Protein AF-H8ZQD8-F1 (afdb_monomer_lite)

Structure (mmCIF, N/CA/C/O backbone):
data_AF-H8ZQD8-F1
#
_entry.id   AF-H8ZQD8-F1
#
loop_
_atom_site.group_PDB
_atom_site.id
_atom_site.type_symbol
_atom_site.label_atom_id
_atom_site.label_alt_id
_atom_site.label_comp_id
_atom_site.label_asym_id
_atom_site.label_entity_id
_atom_site.label_seq_id
_atom_site.pdbx_PDB_ins_code
_atom_site.Cartn_x
_atom_site.Cartn_y
_atom_site.Cartn_z
_atom_site.occupancy
_atom_site.B_iso_or_equiv
_atom_site.auth_seq_id
_atom_site.auth_comp_id
_atom_site.auth_asym_id
_atom_site.auth_atom_id
_atom_site.pdbx_PDB_model_num
ATOM 1 N N . ASN A 1 1 ? 12.715 -13.385 12.258 1.00 44.94 1 ASN A N 1
ATOM 2 C CA . ASN A 1 1 ? 11.921 -13.798 13.436 1.00 44.94 1 ASN A CA 1
ATOM 3 C C . ASN A 1 1 ? 10.518 -13.218 13.263 1.00 44.94 1 ASN A C 1
ATOM 5 O O . ASN A 1 1 ? 10.345 -12.033 13.503 1.00 44.94 1 ASN A O 1
ATOM 9 N N . ASN A 1 2 ? 9.561 -14.000 12.750 1.00 61.34 2 ASN A N 1
ATOM 10 C CA . ASN A 1 2 ? 8.196 -13.557 12.395 1.00 61.34 2 ASN A CA 1
ATOM 11 C C . ASN A 1 2 ? 7.246 -13.574 13.607 1.00 61.34 2 ASN A C 1
ATOM 13 O O . ASN A 1 2 ? 6.120 -14.049 13.523 1.00 61.34 2 ASN A O 1
ATOM 17 N N . THR A 1 3 ? 7.715 -13.113 14.766 1.00 78.25 3 THR A N 1
ATOM 18 C CA . THR A 1 3 ? 6.974 -13.186 16.037 1.00 78.25 3 THR A CA 1
ATOM 19 C C . THR A 1 3 ? 5.807 -12.210 16.127 1.00 78.25 3 THR A C 1
ATOM 21 O O . THR A 1 3 ? 4.914 -12.412 16.944 1.00 78.25 3 THR A O 1
ATOM 24 N N . LYS A 1 4 ? 5.797 -11.161 15.300 1.00 78.06 4 LYS A N 1
ATOM 25 C CA . LYS A 1 4 ? 4.664 -10.247 15.147 1.00 78.06 4 LYS A CA 1
ATOM 26 C C . LYS A 1 4 ? 4.068 -10.437 13.758 1.00 78.06 4 LYS A C 1
ATOM 28 O O . LYS A 1 4 ? 4.760 -10.228 12.767 1.00 78.06 4 LYS A O 1
ATOM 33 N N . GLN A 1 5 ? 2.797 -10.818 13.711 1.00 85.00 5 GLN A N 1
ATOM 34 C CA . GLN A 1 5 ? 2.020 -10.983 12.482 1.00 85.00 5 GLN A CA 1
ATOM 35 C C . GLN A 1 5 ? 0.763 -10.104 12.567 1.00 85.00 5 GLN A C 1
ATOM 37 O O . GLN A 1 5 ? -0.337 -10.626 12.743 1.00 85.00 5 GLN A O 1
ATOM 42 N N . PRO A 1 6 ? 0.917 -8.764 12.564 1.00 88.56 6 PRO A N 1
ATOM 43 C CA . PRO A 1 6 ? -0.230 -7.871 12.589 1.00 88.56 6 PRO A CA 1
ATOM 44 C C . PRO A 1 6 ? -1.030 -8.019 11.294 1.00 88.56 6 PRO A C 1
ATOM 46 O O . PRO A 1 6 ? -0.458 -8.111 10.208 1.00 88.56 6 PRO A O 1
ATOM 49 N N . VAL A 1 7 ? -2.352 -8.005 11.420 1.00 94.19 7 VAL A N 1
ATOM 50 C CA . VAL A 1 7 ? -3.268 -7.854 10.289 1.00 94.19 7 VAL A CA 1
ATOM 51 C C . VAL A 1 7 ? -3.748 -6.411 10.321 1.00 94.19 7 VAL A C 1
ATOM 53 O O . VAL A 1 7 ? -4.298 -5.981 11.334 1.00 94.19 7 VAL A O 1
ATOM 56 N N . PHE A 1 8 ? -3.478 -5.654 9.261 1.00 92.88 8 PHE A N 1
ATOM 57 C CA . PHE A 1 8 ? -3.881 -4.252 9.150 1.00 92.88 8 PHE A CA 1
ATOM 58 C C . PHE A 1 8 ? -5.268 -4.131 8.523 1.00 92.88 8 PHE A C 1
ATOM 60 O O . PHE A 1 8 ? -5.627 -4.960 7.692 1.00 92.88 8 PHE A O 1
ATOM 67 N N . SER A 1 9 ? -6.010 -3.093 8.912 1.00 95.12 9 SER A N 1
ATOM 68 C CA . SER A 1 9 ? -7.356 -2.824 8.408 1.00 95.12 9 SER A CA 1
ATOM 69 C C . SER A 1 9 ? -7.320 -2.113 7.051 1.00 95.12 9 SER A C 1
ATOM 71 O O . SER A 1 9 ? -6.915 -0.949 6.987 1.00 95.12 9 SER A O 1
ATOM 73 N N . PRO A 1 10 ? -7.797 -2.742 5.963 1.00 93.56 10 PRO A N 1
ATOM 74 C CA . PRO A 1 10 ? -8.089 -2.021 4.730 1.00 93.56 10 PRO A CA 1
ATOM 75 C C . PRO A 1 10 ? -9.349 -1.148 4.854 1.00 93.56 10 PRO A C 1
ATOM 77 O O . PRO A 1 10 ? -9.481 -0.173 4.121 1.00 93.56 10 PRO A O 1
ATOM 80 N N . GLN A 1 11 ? -10.271 -1.456 5.774 1.00 96.06 11 GLN A N 1
ATOM 81 C CA . GLN A 1 11 ? -11.511 -0.686 5.936 1.00 96.06 11 GLN A CA 1
ATOM 82 C C . GLN A 1 11 ? -11.269 0.709 6.508 1.00 96.06 11 GLN A C 1
ATOM 84 O O . GLN A 1 11 ? -11.963 1.642 6.118 1.00 96.06 11 GLN A O 1
ATOM 89 N N . ASP A 1 12 ? -10.270 0.871 7.383 1.00 94.56 12 ASP A N 1
ATOM 90 C CA . ASP A 1 12 ? -9.835 2.194 7.842 1.00 94.56 12 ASP A CA 1
ATOM 91 C C . ASP A 1 12 ? -9.471 3.083 6.654 1.00 94.56 12 ASP A C 1
ATOM 93 O O . ASP A 1 12 ? -9.908 4.225 6.570 1.00 94.56 12 ASP A O 1
ATOM 97 N N . ILE A 1 13 ? -8.747 2.529 5.682 1.00 92.25 13 ILE A N 1
ATOM 98 C CA . ILE A 1 13 ? -8.404 3.253 4.464 1.00 92.25 13 ILE A CA 1
ATOM 99 C C . ILE A 1 13 ? -9.666 3.593 3.660 1.00 92.25 13 ILE A C 1
ATOM 101 O O . ILE A 1 13 ? -9.843 4.751 3.291 1.00 92.25 13 ILE A O 1
ATOM 105 N N . VAL A 1 14 ? -10.546 2.614 3.424 1.00 93.81 14 VAL A N 1
ATOM 106 C CA . VAL A 1 14 ? -11.776 2.806 2.632 1.00 93.81 14 VAL A CA 1
ATOM 107 C C . VAL A 1 14 ? -12.677 3.896 3.223 1.00 93.81 14 VAL A C 1
ATOM 109 O O . VAL A 1 14 ? -13.227 4.696 2.476 1.00 93.81 14 VAL A O 1
ATOM 112 N N . GLU A 1 15 ? -12.830 3.948 4.547 1.00 94.81 15 GLU A N 1
ATOM 113 C CA . GLU A 1 15 ? -13.790 4.853 5.195 1.00 94.81 15 GLU A CA 1
ATOM 114 C C . GLU A 1 15 ? -13.192 6.179 5.681 1.00 94.81 15 GLU A C 1
ATOM 116 O O . GLU A 1 15 ? -13.931 7.152 5.840 1.00 94.81 15 GLU A O 1
ATOM 121 N N . CYS A 1 16 ? -11.894 6.214 5.999 1.00 93.12 16 CYS A N 1
ATOM 122 C CA . CYS A 1 16 ? -11.259 7.347 6.681 1.00 93.12 16 CYS A CA 1
ATOM 123 C C . CYS A 1 16 ? -10.203 8.066 5.836 1.00 93.12 16 CYS A C 1
ATOM 125 O O . CYS A 1 16 ? -9.831 9.192 6.172 1.00 93.12 16 CYS A O 1
ATOM 127 N N . SER A 1 17 ? -9.693 7.455 4.761 1.00 91.56 17 SER A N 1
ATOM 128 C CA . SER A 1 17 ? -8.630 8.065 3.965 1.00 91.56 17 SER A CA 1
ATOM 129 C C . SER A 1 17 ? -9.179 9.021 2.909 1.00 91.56 17 SER A C 1
ATOM 131 O O . SER A 1 17 ? -9.596 8.605 1.830 1.00 91.56 17 SER A O 1
ATOM 133 N N . GLU A 1 18 ? -9.048 10.326 3.160 1.00 88.75 18 GLU A N 1
ATOM 134 C CA . GLU A 1 18 ? -9.307 11.376 2.157 1.00 88.75 18 GLU A CA 1
ATOM 135 C C . GLU A 1 18 ? -8.321 11.338 0.970 1.00 88.75 18 GLU A C 1
ATOM 137 O O . GLU A 1 18 ? -8.491 12.040 -0.025 1.00 88.75 18 GLU A O 1
ATOM 142 N N . TYR A 1 19 ? -7.272 10.515 1.057 1.00 87.81 19 TYR A N 1
ATOM 143 C CA . TYR A 1 19 ? -6.271 10.328 0.007 1.00 87.81 19 TYR A CA 1
ATOM 144 C C . TYR A 1 19 ? -6.670 9.257 -1.023 1.00 87.81 19 TYR A C 1
ATOM 146 O O . TYR A 1 19 ? -5.921 9.001 -1.969 1.00 87.81 19 TYR A O 1
ATOM 154 N N . SER A 1 20 ? -7.848 8.647 -0.870 1.00 88.00 20 SER A N 1
ATOM 155 C CA . SER A 1 20 ? -8.429 7.685 -1.812 1.00 88.00 20 SER A CA 1
ATOM 156 C C . SER A 1 20 ? -9.912 7.915 -2.051 1.00 88.00 20 SER A C 1
ATOM 158 O O . SER A 1 20 ? -10.500 8.839 -1.500 1.00 88.00 20 SER A O 1
ATOM 160 N N . GLN A 1 21 ? -10.498 7.087 -2.914 1.00 91.25 21 GLN A N 1
ATOM 161 C CA . GLN A 1 21 ? -11.897 7.154 -3.314 1.00 91.25 21 GLN A CA 1
ATOM 162 C C . GLN A 1 21 ? -12.684 5.938 -2.791 1.00 91.25 21 GLN A C 1
ATOM 164 O O . GLN A 1 21 ? -13.643 5.503 -3.421 1.00 91.25 21 GLN A O 1
ATOM 169 N N . GLY A 1 22 ? -12.264 5.354 -1.662 1.00 91.62 22 GLY A N 1
ATOM 170 C CA . GLY A 1 22 ? -12.935 4.195 -1.073 1.00 91.62 22 GLY A CA 1
ATOM 171 C C . GLY A 1 22 ? -12.988 3.006 -2.037 1.00 91.62 22 GLY A C 1
ATOM 172 O O . GLY A 1 22 ? -11.961 2.566 -2.564 1.00 91.62 22 GLY A O 1
ATOM 173 N N . CYS A 1 23 ? -14.185 2.484 -2.292 1.00 94.00 23 CYS A N 1
ATOM 174 C CA . CYS A 1 23 ? -14.413 1.396 -3.242 1.00 94.00 23 CYS A CA 1
ATOM 175 C C . CYS A 1 23 ? -14.260 1.801 -4.720 1.00 94.00 23 CYS A C 1
ATOM 177 O O . CYS A 1 23 ? -14.149 0.918 -5.570 1.00 94.00 23 CYS A O 1
ATOM 179 N N . GLU A 1 24 ? -14.195 3.095 -5.045 1.00 93.31 24 GLU A N 1
ATOM 180 C CA . GLU A 1 24 ? -13.921 3.587 -6.407 1.00 93.31 24 GLU A CA 1
ATOM 181 C C . GLU A 1 24 ? -12.418 3.599 -6.741 1.00 93.31 24 GLU A C 1
ATOM 183 O O . GLU A 1 24 ? -12.007 3.991 -7.834 1.00 93.31 24 GLU A O 1
ATOM 188 N N . GLY A 1 25 ? -11.591 3.114 -5.811 1.00 86.81 25 GLY A N 1
ATOM 189 C CA . GLY A 1 25 ? -10.170 2.889 -6.000 1.00 86.81 25 GLY A CA 1
ATOM 190 C C . GLY A 1 25 ? -9.291 3.932 -5.320 1.00 86.81 25 GLY A C 1
ATOM 191 O O . GLY A 1 25 ? -9.692 4.702 -4.447 1.00 86.81 25 GLY A O 1
ATOM 192 N N . GLY A 1 26 ? -8.021 3.902 -5.697 1.00 82.88 26 GLY A N 1
ATOM 193 C CA . GLY A 1 26 ? -6.992 4.764 -5.145 1.00 82.88 26 GLY A CA 1
ATOM 194 C C . GLY A 1 26 ? -5.618 4.314 -5.608 1.00 82.88 26 GLY A C 1
ATOM 195 O O . GLY A 1 26 ? -5.449 3.241 -6.189 1.00 82.88 26 GLY A O 1
ATOM 196 N N . PHE A 1 27 ? -4.613 5.142 -5.345 1.00 72.19 27 PHE A N 1
ATOM 197 C CA . PHE A 1 27 ? -3.236 4.818 -5.690 1.00 72.19 27 PHE A CA 1
ATOM 198 C C . PHE A 1 27 ? -2.488 4.324 -4.446 1.00 72.19 27 PHE A C 1
ATOM 200 O O . PHE A 1 27 ? -2.598 4.952 -3.388 1.00 72.19 27 PHE A O 1
ATOM 207 N N . PRO A 1 28 ? -1.643 3.279 -4.564 1.00 67.31 28 PRO A N 1
ATOM 208 C CA . PRO A 1 28 ? -0.806 2.787 -3.464 1.00 67.31 28 PRO A CA 1
ATOM 209 C C . PRO A 1 28 ? 0.092 3.854 -2.825 1.00 67.31 28 PRO A C 1
ATOM 211 O O . PRO A 1 28 ? 0.625 3.647 -1.746 1.00 67.31 28 PRO A O 1
ATOM 214 N N . ILE A 1 29 ? 0.273 4.995 -3.485 1.00 65.12 29 ILE A N 1
ATOM 215 C CA . ILE A 1 29 ? 1.154 6.079 -3.065 1.00 65.12 29 ILE A CA 1
ATOM 216 C C . ILE A 1 29 ? 0.440 7.013 -2.077 1.00 65.12 29 ILE A C 1
ATOM 218 O O . ILE A 1 29 ? 0.839 7.039 -0.919 1.00 65.12 29 ILE A O 1
ATOM 222 N N . PRO A 1 30 ? -0.643 7.725 -2.440 1.00 59.53 30 PRO A N 1
ATOM 223 C CA . PRO A 1 30 ? -1.487 8.399 -1.460 1.00 59.53 30 PRO A CA 1
ATOM 224 C C . PRO A 1 30 ? -1.876 7.500 -0.277 1.00 59.53 30 PRO A C 1
ATOM 226 O O . PRO A 1 30 ? -1.864 7.961 0.859 1.00 59.53 30 PRO A O 1
ATOM 229 N N . LEU A 1 31 ? -2.147 6.213 -0.529 1.00 60.47 31 LEU A N 1
ATOM 230 C CA . LEU A 1 31 ? -2.636 5.270 0.480 1.00 60.47 31 LEU A CA 1
ATOM 231 C C . LEU A 1 31 ? -1.551 4.615 1.338 1.00 60.47 31 LEU A C 1
ATOM 233 O O . LEU A 1 31 ? -1.601 4.660 2.563 1.00 60.47 31 LEU A O 1
ATOM 237 N N . GLY A 1 32 ? -0.572 3.979 0.706 1.00 59.06 32 GLY A N 1
ATOM 238 C CA . GLY A 1 32 ? 0.494 3.256 1.394 1.00 59.06 32 GLY A CA 1
ATOM 239 C C . GLY A 1 32 ? 1.618 4.169 1.868 1.00 59.06 32 GLY A C 1
ATOM 240 O O . GLY A 1 32 ? 2.231 3.871 2.885 1.00 59.06 32 GLY A O 1
ATOM 241 N N . ALA A 1 33 ? 1.870 5.280 1.167 1.00 66.44 33 ALA A N 1
ATOM 242 C CA . ALA A 1 33 ? 2.874 6.265 1.557 1.00 66.44 33 ALA A CA 1
ATOM 243 C C . ALA A 1 33 ? 2.305 7.308 2.478 1.00 66.44 33 ALA A C 1
ATOM 245 O O . ALA A 1 33 ? 2.650 7.376 3.649 1.00 66.44 33 ALA A O 1
ATOM 246 N N . LYS A 1 34 ? 1.426 8.132 1.920 1.00 75.56 34 LYS A N 1
ATOM 247 C CA . LYS A 1 34 ? 1.144 9.423 2.512 1.00 75.56 34 LYS A CA 1
ATOM 248 C C . LYS A 1 34 ? 0.134 9.300 3.640 1.00 75.56 34 LYS A C 1
ATOM 250 O O . LYS A 1 34 ? 0.317 9.915 4.678 1.00 75.56 34 LYS A O 1
ATOM 255 N N . TYR A 1 35 ? -0.889 8.462 3.481 1.00 84.00 35 TYR A N 1
ATOM 256 C CA . TYR A 1 35 ? -1.848 8.203 4.551 1.00 84.00 35 TYR A CA 1
ATOM 257 C C . TYR A 1 35 ? -1.185 7.455 5.709 1.00 84.00 35 TYR A C 1
ATOM 259 O O . TYR A 1 35 ? -1.353 7.836 6.861 1.00 84.00 35 TYR A O 1
ATOM 267 N N . ALA A 1 36 ? -0.374 6.435 5.417 1.00 82.75 36 ALA A N 1
ATOM 268 C CA . ALA A 1 36 ? 0.379 5.750 6.457 1.00 82.75 36 ALA A CA 1
ATOM 269 C C . ALA A 1 36 ? 1.397 6.688 7.144 1.00 82.75 36 ALA A C 1
ATOM 271 O O . ALA A 1 36 ? 1.617 6.553 8.342 1.00 82.75 36 ALA A O 1
ATOM 272 N N . GLU A 1 37 ? 2.011 7.632 6.427 1.00 81.56 37 GLU A N 1
ATOM 273 C CA . GLU A 1 37 ? 2.950 8.609 7.002 1.00 81.56 37 GLU A CA 1
ATOM 274 C C . GLU A 1 37 ? 2.238 9.639 7.882 1.00 81.56 37 GLU A C 1
ATOM 276 O O . GLU A 1 37 ? 2.645 9.871 9.018 1.00 81.56 37 GLU A O 1
ATOM 281 N N . ASP A 1 38 ? 1.159 10.227 7.365 1.00 86.06 38 ASP A N 1
ATOM 282 C CA . ASP A 1 38 ? 0.440 11.323 8.014 1.00 86.06 38 ASP A CA 1
ATOM 283 C C . ASP A 1 38 ? -0.465 10.816 9.154 1.00 86.06 38 ASP A C 1
ATOM 285 O O . ASP A 1 38 ? -0.599 11.470 10.189 1.00 86.06 38 ASP A O 1
ATOM 289 N N . PHE A 1 39 ? -1.090 9.648 8.974 1.00 88.50 39 PHE A N 1
ATOM 290 C CA . PHE A 1 39 ? -2.109 9.102 9.875 1.00 88.50 39 PHE A CA 1
ATOM 291 C C . PHE A 1 39 ? -1.779 7.702 10.395 1.00 88.50 39 PHE A C 1
ATOM 293 O O . PHE A 1 39 ? -2.300 7.310 11.433 1.00 88.50 39 PHE A O 1
ATOM 300 N N . GLY A 1 40 ? -0.938 6.922 9.723 1.00 89.94 40 GLY A N 1
ATOM 301 C CA . GLY A 1 40 ? -0.648 5.539 10.103 1.00 89.94 40 GLY A CA 1
ATOM 302 C C . GLY A 1 40 ? -1.800 4.561 9.870 1.00 89.94 40 GLY A C 1
ATOM 303 O O . GLY A 1 40 ? -2.957 4.928 9.690 1.00 89.94 40 GLY A O 1
ATOM 304 N N . LEU A 1 41 ? -1.450 3.279 9.880 1.00 90.81 41 LEU A N 1
ATOM 305 C CA . LEU A 1 41 ? -2.336 2.144 9.651 1.00 90.81 41 LEU A CA 1
ATOM 306 C C . LEU A 1 41 ? -2.779 1.539 10.980 1.00 90.81 41 LEU A C 1
ATOM 308 O O . LEU A 1 41 ? -1.956 1.376 11.882 1.00 90.81 41 LEU A O 1
ATOM 312 N N . VAL A 1 42 ? -4.048 1.158 11.086 1.00 94.19 42 VAL A N 1
ATOM 313 C CA . VAL A 1 42 ? -4.600 0.472 12.265 1.00 94.19 42 VAL A CA 1
ATOM 314 C C . VAL A 1 42 ? -4.712 -1.033 12.035 1.00 94.19 42 VAL A C 1
ATOM 316 O O . VAL A 1 42 ? -4.648 -1.515 10.902 1.00 94.19 42 VAL A O 1
ATOM 319 N N . LEU A 1 43 ? -4.871 -1.794 13.116 1.00 95.38 43 LEU A N 1
ATOM 320 C CA . LEU A 1 43 ? -5.104 -3.235 13.037 1.00 95.38 43 LEU A CA 1
ATOM 321 C C . LEU A 1 43 ? -6.541 -3.544 12.601 1.00 95.38 43 LEU A C 1
ATOM 323 O O . LEU A 1 43 ? -7.465 -2.788 12.884 1.00 95.38 43 LEU A O 1
ATOM 327 N N . GLU A 1 44 ? -6.733 -4.702 11.978 1.00 96.00 44 GLU A N 1
ATOM 328 C CA . GLU A 1 44 ? -8.041 -5.219 11.554 1.00 96.00 44 GLU A CA 1
ATOM 329 C C . GLU A 1 44 ? -9.051 -5.296 12.709 1.00 96.00 44 GLU A C 1
ATOM 331 O O . GLU A 1 44 ? -10.243 -5.084 12.517 1.00 96.00 44 GLU A O 1
ATOM 336 N N . SER A 1 45 ? -8.580 -5.529 13.937 1.00 95.50 45 SER A N 1
ATOM 337 C CA . SER A 1 45 ? -9.430 -5.539 15.132 1.00 95.50 45 SER A CA 1
ATOM 338 C C . SER A 1 45 ? -10.065 -4.183 15.461 1.00 95.50 45 SER A C 1
ATOM 340 O O . SER A 1 45 ? -11.064 -4.157 16.172 1.00 95.50 45 SER A O 1
ATOM 342 N N . GLU A 1 46 ? -9.494 -3.074 14.979 1.00 96.25 46 GLU A N 1
ATOM 343 C CA . GLU A 1 46 ? -9.978 -1.711 15.242 1.00 96.25 46 GLU A CA 1
ATOM 344 C C . GLU A 1 46 ? -11.066 -1.279 14.249 1.00 96.25 46 GLU A C 1
ATOM 346 O O . GLU A 1 46 ? -11.976 -0.537 14.616 1.00 96.25 46 GLU A O 1
ATOM 351 N N . ASN A 1 47 ? -10.991 -1.746 12.998 1.00 96.19 47 ASN A N 1
ATOM 352 C CA . ASN A 1 47 ? -12.017 -1.519 11.977 1.00 96.19 47 ASN A CA 1
ATOM 353 C C . ASN A 1 47 ? -12.070 -2.716 11.006 1.00 96.19 47 ASN A C 1
ATOM 355 O O . ASN A 1 47 ? -11.310 -2.743 10.038 1.00 96.19 47 ASN A O 1
ATOM 359 N N . PRO A 1 48 ? -12.921 -3.725 11.260 1.00 96.88 48 PRO A N 1
ATOM 360 C CA . PRO A 1 48 ? -12.988 -4.917 10.419 1.00 96.88 48 PRO A CA 1
ATOM 361 C C . PRO A 1 48 ? -13.473 -4.636 8.994 1.00 96.88 48 PRO A C 1
ATOM 363 O O . PRO A 1 48 ? -14.312 -3.757 8.779 1.00 96.88 48 PRO A O 1
ATOM 366 N N . TYR A 1 49 ? -13.010 -5.427 8.025 1.00 97.12 49 TYR A N 1
ATOM 367 C CA . TYR A 1 49 ? -13.375 -5.270 6.618 1.00 97.12 49 TYR A CA 1
ATOM 368 C C . TYR A 1 49 ? -14.852 -5.542 6.320 1.00 97.12 49 TYR A C 1
ATOM 370 O O . TYR A 1 49 ? -15.409 -6.576 6.691 1.00 97.12 49 TYR A O 1
ATOM 378 N N . LYS A 1 50 ? -15.479 -4.604 5.600 1.00 97.12 50 LYS A N 1
ATOM 379 C CA . LYS A 1 50 ? -16.902 -4.633 5.217 1.00 97.12 50 LYS A CA 1
ATOM 380 C C . LYS A 1 50 ? -17.092 -4.705 3.702 1.00 97.12 50 LYS A C 1
ATOM 382 O O . LYS A 1 50 ? -18.146 -5.144 3.248 1.00 97.12 50 LYS A O 1
ATOM 387 N N . GLY A 1 51 ? -16.097 -4.264 2.928 1.00 95.50 51 GLY A N 1
ATOM 388 C CA . GLY A 1 51 ? -16.146 -4.286 1.464 1.00 95.50 51 GLY A CA 1
ATOM 389 C C . GLY A 1 51 ? -17.190 -3.344 0.862 1.00 95.50 51 GLY A C 1
ATOM 390 O O . GLY A 1 51 ? -17.773 -3.653 -0.171 1.00 95.50 51 GLY A O 1
ATOM 391 N N . ASN A 1 52 ? -17.466 -2.228 1.532 1.00 96.50 52 ASN A N 1
ATOM 392 C CA . ASN A 1 52 ? -18.325 -1.157 1.038 1.00 96.50 52 ASN A CA 1
ATOM 393 C C . ASN A 1 52 ? -17.869 0.191 1.601 1.00 96.50 52 ASN A C 1
ATOM 395 O O . ASN A 1 52 ? -17.174 0.237 2.623 1.00 96.50 52 ASN A O 1
ATOM 399 N N . ASP A 1 53 ? -18.292 1.264 0.936 1.00 95.56 53 ASP A N 1
ATOM 400 C CA . ASP A 1 53 ? -18.114 2.622 1.430 1.00 95.56 53 ASP A CA 1
ATOM 401 C C . ASP A 1 53 ? -19.006 2.877 2.644 1.00 95.56 53 ASP A C 1
ATOM 403 O O . ASP A 1 53 ? -20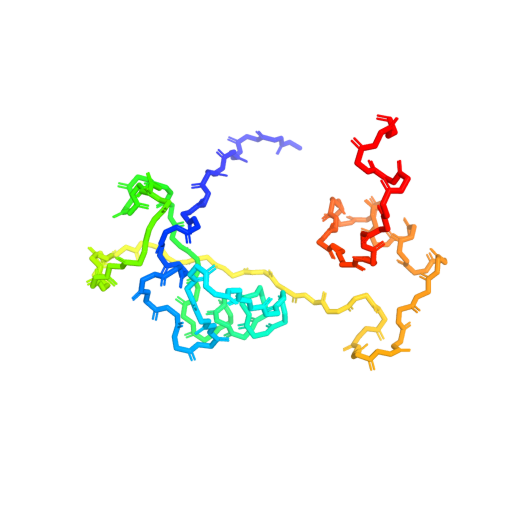.195 2.544 2.676 1.00 95.56 53 ASP A O 1
ATOM 407 N N . GLY A 1 54 ? -18.425 3.521 3.647 1.00 92.94 54 GLY A N 1
ATOM 408 C CA . GLY A 1 54 ? -19.075 3.814 4.911 1.00 92.94 54 GLY A CA 1
ATOM 409 C C . GLY A 1 54 ? -18.541 5.097 5.526 1.00 92.94 54 GLY A C 1
ATOM 410 O O . GLY A 1 54 ? -17.620 5.732 5.017 1.00 92.94 54 GLY A O 1
ATOM 411 N N . LYS A 1 55 ? -19.130 5.497 6.653 1.00 94.50 55 LYS A N 1
ATOM 412 C CA . LYS A 1 55 ? -18.568 6.584 7.460 1.00 94.50 55 LYS A CA 1
ATOM 413 C C . LYS A 1 55 ? -17.356 6.064 8.225 1.00 94.50 55 LYS A C 1
ATOM 415 O O . LYS A 1 55 ? -17.444 4.972 8.783 1.00 94.50 55 LYS A O 1
ATOM 420 N N . CYS A 1 56 ? -16.305 6.879 8.328 1.00 94.56 56 CYS A N 1
ATOM 421 C CA . CYS A 1 56 ? -15.138 6.573 9.152 1.00 94.56 56 CYS A CA 1
ATOM 422 C C . CYS A 1 56 ? -15.557 6.151 10.566 1.00 94.56 56 CYS A C 1
ATOM 424 O O . CYS A 1 56 ? -16.146 6.936 11.315 1.00 94.56 56 CYS A O 1
ATOM 426 N N . SER A 1 57 ? -15.282 4.888 10.894 1.00 93.62 57 SER A N 1
ATOM 427 C CA . SER A 1 57 ? -15.685 4.253 12.152 1.00 93.62 57 SER A CA 1
ATOM 428 C C . SER A 1 57 ? -14.507 3.841 13.039 1.00 93.62 57 SER A C 1
ATOM 430 O O . SER A 1 57 ? -14.719 3.360 14.152 1.00 93.62 57 SER A O 1
ATOM 432 N N . THR A 1 58 ? -13.272 4.079 12.588 1.00 94.25 58 THR A N 1
ATOM 433 C CA . THR A 1 58 ? -12.057 3.749 13.335 1.00 94.25 58 THR A CA 1
ATOM 434 C C . THR A 1 58 ? -11.932 4.593 14.614 1.00 94.25 58 THR A C 1
ATOM 436 O O . THR A 1 58 ? -12.016 5.824 14.548 1.00 94.25 58 THR A O 1
ATOM 439 N N . PRO A 1 59 ? -11.672 3.980 15.785 1.00 93.69 59 PRO A N 1
ATOM 440 C CA . PRO A 1 59 ? -11.438 4.712 17.026 1.00 93.69 59 PRO A CA 1
ATOM 441 C C . PRO A 1 59 ? -10.228 5.650 16.940 1.00 93.69 59 PRO A C 1
ATOM 443 O O . PRO A 1 59 ? -9.149 5.268 16.489 1.00 93.69 59 PRO A O 1
ATOM 446 N N . THR A 1 60 ? -10.353 6.866 17.476 1.00 89.69 60 THR A N 1
ATOM 447 C CA . THR A 1 60 ? -9.227 7.818 17.551 1.00 89.69 60 THR A CA 1
ATOM 448 C C . THR A 1 60 ? -8.102 7.355 18.481 1.00 89.69 60 THR A C 1
ATOM 450 O O . THR A 1 60 ? -6.975 7.822 18.353 1.00 89.69 60 THR A O 1
ATOM 453 N N . SER A 1 61 ? -8.384 6.423 19.396 1.00 92.12 61 SER A N 1
ATOM 454 C CA . SER A 1 61 ? -7.408 5.811 20.305 1.00 92.12 61 SER A CA 1
ATOM 455 C C . SER A 1 61 ? -6.640 4.627 19.705 1.00 92.12 61 SER A C 1
ATOM 457 O O . SER A 1 61 ? -5.782 4.071 20.390 1.00 92.12 61 SER A O 1
ATOM 459 N N . ALA A 1 62 ? -6.961 4.203 18.478 1.00 92.88 62 ALA A N 1
ATOM 460 C CA . ALA A 1 62 ? -6.326 3.055 17.841 1.00 92.88 62 ALA A CA 1
ATOM 461 C C . ALA A 1 62 ? -4.818 3.288 17.644 1.00 92.88 62 ALA A C 1
ATOM 463 O O . ALA A 1 62 ? -4.385 4.356 17.200 1.00 92.88 62 ALA A O 1
ATOM 464 N N . ALA A 1 63 ? -4.011 2.270 17.950 1.00 92.25 63 ALA A N 1
ATOM 465 C CA . ALA A 1 63 ? -2.581 2.305 17.668 1.00 92.25 63 ALA A CA 1
ATOM 466 C C . ALA A 1 63 ? -2.342 2.356 16.151 1.00 92.25 63 ALA A C 1
ATOM 468 O O . ALA A 1 63 ? -2.946 1.595 15.394 1.00 92.25 63 ALA A O 1
ATOM 469 N N . ARG A 1 64 ? -1.441 3.245 15.726 1.00 91.19 64 ARG A N 1
ATOM 470 C CA . ARG A 1 64 ? -1.156 3.539 14.319 1.00 91.19 64 ARG A CA 1
ATOM 471 C C . ARG A 1 64 ? 0.292 3.186 13.976 1.00 91.19 64 ARG A C 1
ATOM 473 O O . ARG A 1 64 ? 1.207 3.468 14.749 1.00 91.19 64 ARG A O 1
ATOM 480 N N . TYR A 1 65 ? 0.485 2.542 12.829 1.00 87.81 65 TYR A N 1
ATOM 481 C CA . TYR A 1 65 ? 1.771 2.025 12.352 1.00 87.81 65 TYR A CA 1
ATOM 482 C C . TYR A 1 65 ? 2.141 2.639 11.004 1.00 87.81 65 TYR A C 1
ATOM 484 O O . TYR A 1 65 ? 1.273 2.867 10.170 1.00 87.81 65 TYR A O 1
ATOM 492 N N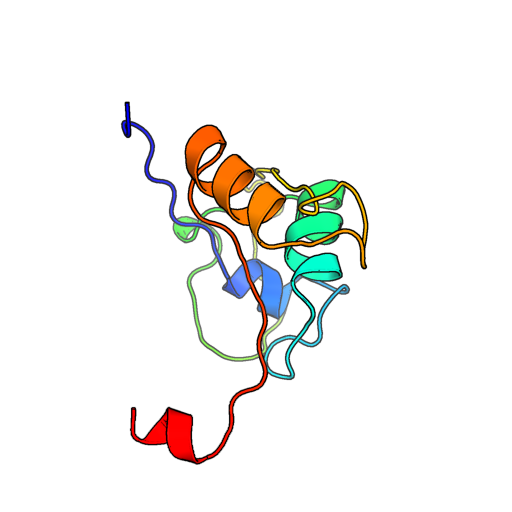 . TYR A 1 66 ? 3.431 2.853 10.759 1.00 83.44 66 TYR A N 1
ATOM 493 C CA . TYR A 1 66 ? 3.913 3.437 9.511 1.00 83.44 66 TYR A CA 1
ATOM 494 C C . TYR A 1 66 ? 5.120 2.678 8.962 1.00 83.44 66 TYR A C 1
ATOM 496 O O . TYR A 1 66 ? 6.039 2.339 9.710 1.00 83.44 66 TYR A O 1
ATOM 504 N N . SER A 1 67 ? 5.126 2.434 7.651 1.00 72.62 67 SER A N 1
ATOM 505 C CA . SER A 1 67 ? 6.314 2.046 6.894 1.00 72.62 67 SER A CA 1
ATOM 506 C C . SER A 1 67 ? 6.064 2.248 5.402 1.00 72.62 67 SER A C 1
ATOM 508 O O . SER A 1 67 ? 5.160 1.625 4.847 1.00 72.62 67 SER A O 1
ATOM 510 N N . TYR A 1 68 ? 6.860 3.099 4.751 1.00 77.75 68 TYR A N 1
ATOM 511 C CA . TYR A 1 68 ? 6.764 3.302 3.311 1.00 77.75 68 TYR A CA 1
ATOM 512 C C . TYR A 1 68 ? 8.070 3.792 2.677 1.00 77.75 68 TYR A C 1
ATOM 514 O O . TYR A 1 68 ? 8.788 4.605 3.256 1.00 77.75 68 TYR A O 1
ATOM 522 N N . GLN A 1 69 ? 8.329 3.343 1.444 1.00 80.38 69 GLN A N 1
ATOM 523 C CA . GLN A 1 69 ? 9.292 3.949 0.522 1.00 80.38 69 GLN A CA 1
ATOM 524 C C . GLN A 1 69 ? 9.016 3.524 -0.930 1.00 80.38 69 GLN A C 1
ATOM 526 O O . GLN A 1 69 ? 8.633 2.383 -1.191 1.00 80.38 69 GLN A O 1
ATOM 531 N N . TYR A 1 70 ? 9.278 4.416 -1.890 1.00 84.19 70 TYR A N 1
ATOM 532 C CA . TYR A 1 70 ? 9.365 4.031 -3.301 1.00 84.19 70 TYR A CA 1
ATOM 533 C C . TYR A 1 70 ? 10.627 3.208 -3.550 1.00 84.19 70 TYR A C 1
ATOM 535 O O . TYR A 1 70 ? 11.724 3.612 -3.159 1.00 84.19 70 TYR A O 1
ATOM 543 N N . VAL A 1 71 ? 10.510 2.119 -4.309 1.00 90.12 71 VAL A N 1
ATOM 544 C CA . VAL A 1 71 ? 11.688 1.447 -4.872 1.00 90.12 71 VAL A CA 1
ATOM 545 C C . VAL A 1 71 ? 12.399 2.418 -5.821 1.00 90.12 71 VAL A C 1
ATOM 547 O O . VAL A 1 71 ? 11.806 2.902 -6.784 1.00 90.12 71 VAL A O 1
ATOM 550 N N . GLY A 1 72 ? 13.665 2.728 -5.531 1.00 90.12 72 GLY A N 1
ATOM 551 C CA . GLY A 1 72 ? 14.435 3.759 -6.242 1.00 90.12 72 GLY A CA 1
ATOM 552 C C . GLY A 1 72 ? 14.241 5.190 -5.721 1.00 90.12 72 GLY A C 1
ATOM 553 O O . GLY A 1 72 ? 14.832 6.117 -6.265 1.00 90.12 72 GLY A O 1
ATOM 554 N N . GLY A 1 73 ? 13.463 5.380 -4.652 1.00 87.88 73 GLY A N 1
ATOM 555 C CA . GLY A 1 73 ? 13.356 6.635 -3.901 1.00 87.88 73 GLY A CA 1
ATOM 556 C C . GLY A 1 73 ? 12.251 7.592 -4.357 1.00 87.88 73 GLY A C 1
ATOM 557 O O . GLY A 1 73 ? 11.781 8.386 -3.548 1.00 87.88 73 GLY A O 1
ATOM 558 N N . TYR A 1 74 ? 11.786 7.510 -5.606 1.00 85.81 74 TYR A N 1
ATOM 559 C CA . TYR A 1 74 ? 10.711 8.363 -6.128 1.00 85.81 74 TYR A CA 1
ATOM 560 C C . TYR A 1 74 ? 9.951 7.704 -7.290 1.00 85.81 74 TYR A C 1
ATOM 562 O O . TYR A 1 74 ? 10.380 6.698 -7.860 1.00 85.81 74 TYR A O 1
ATOM 570 N N . TYR A 1 75 ? 8.808 8.288 -7.658 1.00 83.94 75 TYR A N 1
ATOM 571 C CA . TYR A 1 75 ? 7.999 7.823 -8.785 1.00 83.94 75 TYR A CA 1
ATOM 572 C C . TYR A 1 75 ? 8.762 7.919 -10.116 1.00 83.94 75 TYR A C 1
ATOM 574 O O . TYR A 1 75 ? 9.225 8.990 -10.495 1.00 83.94 75 TYR A O 1
ATOM 582 N N . GLY A 1 76 ? 8.866 6.802 -10.839 1.00 87.81 76 GLY A N 1
ATOM 583 C CA . GLY A 1 76 ? 9.612 6.705 -12.101 1.00 87.81 76 GLY A CA 1
ATOM 584 C C . GLY A 1 76 ? 11.044 6.173 -11.964 1.00 87.81 76 GLY A C 1
ATOM 585 O O . GLY A 1 76 ? 11.662 5.857 -12.973 1.00 87.81 76 GLY A O 1
ATOM 586 N N . ALA A 1 77 ? 11.557 6.004 -10.739 1.00 93.38 77 ALA A N 1
ATOM 587 C CA . ALA A 1 77 ? 12.885 5.429 -10.490 1.00 93.38 77 ALA A CA 1
ATOM 588 C C . ALA A 1 77 ? 12.903 3.888 -10.415 1.00 93.38 77 ALA A C 1
ATOM 590 O O . ALA A 1 77 ? 13.972 3.276 -10.328 1.00 93.38 77 ALA A O 1
ATOM 591 N N . CYS A 1 78 ? 11.727 3.255 -10.407 1.00 93.44 78 CYS A N 1
ATOM 592 C CA . CYS A 1 78 ? 11.584 1.815 -10.222 1.00 93.44 78 CYS A CA 1
ATOM 593 C C . CYS A 1 78 ? 12.193 1.032 -11.397 1.00 93.44 78 CYS A C 1
ATOM 595 O O . CYS A 1 78 ? 11.967 1.362 -12.560 1.00 93.44 78 CYS A O 1
ATOM 597 N N . ASN A 1 79 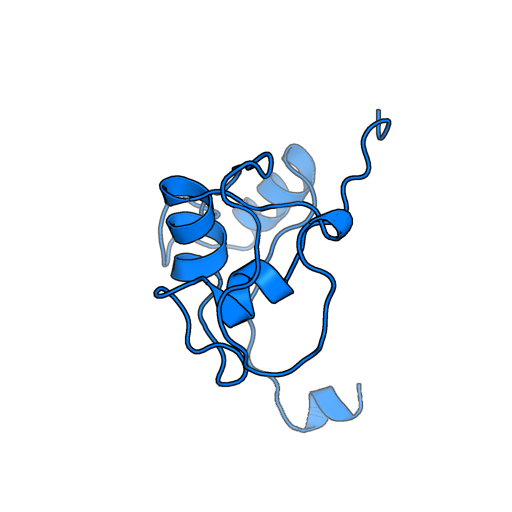? 12.943 -0.030 -11.096 1.00 96.62 79 ASN A N 1
ATOM 598 C CA . ASN A 1 79 ? 13.508 -0.949 -12.085 1.00 96.62 79 ASN A CA 1
ATOM 599 C C . ASN A 1 79 ? 13.708 -2.352 -11.487 1.00 96.62 79 ASN A C 1
ATOM 601 O O . ASN A 1 79 ? 13.751 -2.511 -10.267 1.00 96.62 79 ASN A O 1
ATOM 605 N N . GLU A 1 80 ? 13.849 -3.365 -12.349 1.00 97.94 80 GLU A N 1
ATOM 606 C CA . GLU A 1 80 ? 13.959 -4.774 -11.939 1.00 97.94 80 GLU A CA 1
ATOM 607 C C . GLU A 1 80 ? 15.121 -5.035 -10.951 1.00 97.94 80 GLU A C 1
ATOM 609 O O . GLU A 1 80 ? 14.864 -5.652 -9.912 1.00 97.94 80 GLU A O 1
ATOM 614 N N . PRO A 1 81 ? 16.365 -4.549 -11.171 1.00 97.94 81 PRO A N 1
ATOM 615 C CA . PRO A 1 81 ? 17.444 -4.724 -10.195 1.00 97.94 81 PRO A CA 1
ATOM 616 C C . PRO A 1 81 ? 17.107 -4.193 -8.798 1.00 97.94 81 PRO A C 1
ATOM 618 O O . PRO A 1 81 ? 17.328 -4.891 -7.807 1.00 97.94 81 PRO A O 1
ATOM 621 N N . LEU A 1 82 ? 16.541 -2.985 -8.710 1.00 97.25 82 LEU A N 1
ATOM 622 C CA . LEU A 1 82 ? 16.170 -2.382 -7.430 1.00 97.25 82 LEU A CA 1
ATOM 623 C C . LEU A 1 82 ? 14.983 -3.091 -6.777 1.00 97.25 82 LEU A C 1
ATOM 625 O O . LEU A 1 82 ? 14.964 -3.223 -5.558 1.00 97.25 82 LEU A O 1
ATOM 629 N N . MET A 1 83 ? 14.021 -3.592 -7.557 1.00 96.75 83 MET A N 1
ATOM 630 C CA . MET A 1 83 ? 12.919 -4.401 -7.025 1.00 96.75 83 MET A CA 1
ATOM 631 C C . MET A 1 83 ? 13.432 -5.708 -6.420 1.00 96.75 83 MET A C 1
ATOM 633 O O . MET A 1 83 ? 13.015 -6.078 -5.328 1.00 96.75 83 MET A O 1
ATOM 637 N N . LYS A 1 84 ? 14.368 -6.392 -7.091 1.00 97.75 84 LYS A N 1
ATOM 638 C CA . LYS A 1 84 ? 14.976 -7.631 -6.578 1.00 97.75 84 LYS A CA 1
ATOM 639 C C . LYS A 1 84 ? 15.754 -7.387 -5.292 1.00 97.75 84 LYS A C 1
ATOM 641 O O . LYS A 1 84 ? 15.629 -8.172 -4.356 1.00 97.75 84 LYS A O 1
ATOM 646 N N . LEU A 1 85 ? 16.518 -6.295 -5.241 1.00 96.75 85 LEU A N 1
ATOM 647 C CA . LEU A 1 85 ? 17.239 -5.895 -4.038 1.00 96.75 85 LEU A CA 1
ATOM 648 C C . LEU A 1 85 ? 16.270 -5.574 -2.893 1.00 96.75 85 LEU A C 1
ATOM 650 O O . LEU A 1 85 ? 16.391 -6.151 -1.818 1.00 96.75 85 LEU A O 1
ATOM 654 N N . ALA A 1 86 ? 15.261 -4.737 -3.143 1.00 94.19 86 ALA A N 1
ATOM 655 C CA . ALA A 1 86 ? 14.269 -4.362 -2.140 1.00 94.19 86 ALA A CA 1
ATOM 656 C C . ALA A 1 86 ? 13.477 -5.572 -1.624 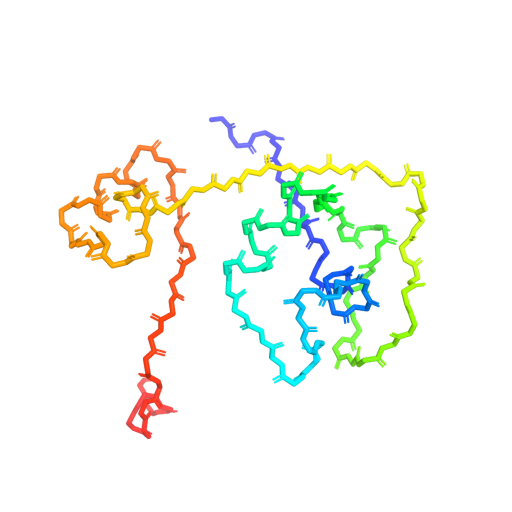1.00 94.19 86 ALA A C 1
ATOM 658 O O . ALA A 1 86 ? 13.235 -5.667 -0.425 1.00 94.19 86 ALA A O 1
ATOM 659 N N . LEU A 1 87 ? 13.127 -6.517 -2.501 1.00 94.94 87 LEU A N 1
ATOM 660 C CA . LEU A 1 87 ? 12.451 -7.755 -2.118 1.00 94.94 87 LEU A CA 1
ATOM 661 C C . LEU A 1 87 ? 13.318 -8.628 -1.205 1.00 94.94 87 LEU A C 1
ATOM 663 O O . LEU A 1 87 ? 12.821 -9.195 -0.234 1.00 94.94 87 LEU A O 1
ATOM 667 N N . TYR A 1 88 ? 14.609 -8.739 -1.520 1.00 95.00 88 TYR A N 1
ATOM 668 C CA . TYR A 1 88 ? 15.557 -9.522 -0.735 1.00 95.00 88 TYR A CA 1
ATOM 669 C C . TYR A 1 88 ? 15.840 -8.888 0.633 1.00 95.00 88 TYR A C 1
ATOM 671 O O . TYR A 1 88 ? 15.861 -9.591 1.641 1.00 95.00 88 TYR A O 1
ATOM 679 N N . GLU A 1 89 ? 16.045 -7.571 0.675 1.00 94.19 89 GLU A N 1
ATOM 680 C CA . GLU A 1 89 ? 16.437 -6.856 1.894 1.00 94.19 89 GLU A CA 1
ATOM 681 C C . GLU A 1 89 ? 15.250 -6.530 2.808 1.00 94.19 89 GLU A C 1
ATOM 683 O O . GLU A 1 89 ? 15.363 -6.657 4.027 1.00 94.19 89 GLU A O 1
ATOM 688 N N . ASN A 1 90 ? 14.111 -6.127 2.232 1.00 90.06 90 ASN A N 1
ATOM 689 C CA . ASN A 1 90 ? 12.977 -5.563 2.973 1.00 90.06 90 ASN A CA 1
ATOM 690 C C . ASN A 1 90 ? 11.718 -6.444 2.941 1.00 90.06 90 ASN A C 1
ATOM 692 O O . ASN A 1 90 ? 10.800 -6.221 3.730 1.00 90.06 90 ASN A O 1
ATOM 696 N N . GLY A 1 91 ? 11.670 -7.455 2.070 1.00 89.88 91 GLY A N 1
ATOM 697 C CA . GLY A 1 91 ? 10.525 -8.351 1.928 1.00 89.88 91 GLY A CA 1
ATOM 698 C C . GLY A 1 91 ? 9.510 -7.901 0.866 1.00 89.88 91 GLY A C 1
ATOM 699 O O . GLY A 1 91 ? 9.852 -7.138 -0.036 1.00 89.88 91 GLY A O 1
ATOM 700 N N . PRO A 1 92 ? 8.269 -8.426 0.910 1.00 90.69 92 PRO A N 1
ATOM 701 C CA . PRO A 1 92 ? 7.265 -8.222 -0.135 1.00 90.69 92 PRO A CA 1
ATOM 702 C C . PRO A 1 92 ? 6.994 -6.751 -0.473 1.00 90.69 92 PRO A C 1
ATOM 704 O O . PRO A 1 92 ? 6.983 -5.888 0.402 1.00 90.69 92 PRO A O 1
ATOM 707 N N . LEU A 1 93 ? 6.717 -6.488 -1.752 1.00 88.88 93 LEU A N 1
ATOM 708 C CA . LEU A 1 93 ? 6.492 -5.150 -2.297 1.00 88.88 93 LEU A CA 1
ATOM 709 C C . LEU A 1 93 ? 5.048 -5.014 -2.792 1.00 88.88 93 LEU A C 1
ATOM 711 O O . LEU A 1 93 ? 4.526 -5.925 -3.433 1.00 88.88 93 LEU A O 1
ATOM 715 N N . ALA A 1 94 ? 4.430 -3.856 -2.562 1.00 87.25 94 ALA A N 1
ATOM 716 C CA . ALA A 1 94 ? 3.203 -3.484 -3.259 1.00 87.25 94 ALA A CA 1
ATOM 717 C C . ALA A 1 94 ? 3.543 -3.032 -4.690 1.00 87.25 94 ALA A C 1
ATOM 719 O O . ALA A 1 94 ? 4.399 -2.167 -4.881 1.00 87.25 94 ALA A O 1
AT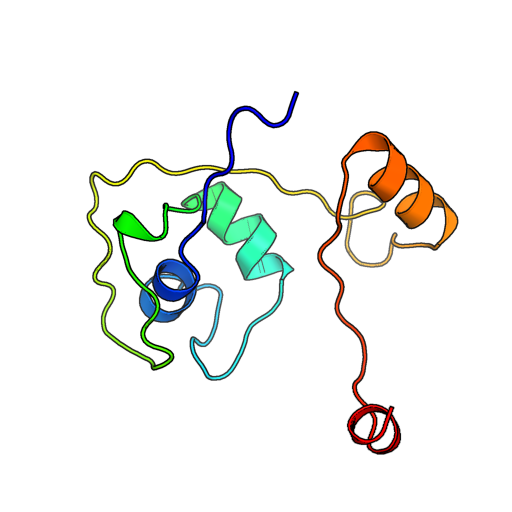OM 720 N N . VAL A 1 95 ? 2.871 -3.605 -5.691 1.00 90.06 95 VAL A N 1
ATOM 721 C CA . VAL A 1 95 ? 3.049 -3.274 -7.114 1.00 90.06 95 VAL A CA 1
ATOM 722 C C . VAL A 1 95 ? 1.693 -3.067 -7.784 1.00 90.06 95 VAL A C 1
ATOM 724 O O . VAL A 1 95 ? 0.702 -3.674 -7.385 1.00 90.06 95 VAL A O 1
ATOM 727 N N . GLY A 1 96 ? 1.652 -2.212 -8.804 1.00 88.12 96 GLY A N 1
ATOM 728 C CA . GLY A 1 96 ? 0.508 -2.063 -9.702 1.00 88.12 96 GLY A CA 1
ATOM 729 C C . GLY A 1 96 ? 0.920 -2.439 -11.121 1.00 88.12 96 GLY A C 1
ATOM 730 O O . GLY A 1 96 ? 2.033 -2.120 -11.539 1.00 88.12 96 GLY A O 1
ATOM 731 N N . PHE A 1 97 ? 0.043 -3.123 -11.847 1.00 92.81 97 PHE A N 1
ATOM 732 C CA . PHE A 1 97 ? 0.241 -3.494 -13.246 1.00 92.81 97 PHE A CA 1
ATOM 733 C C . PHE A 1 97 ? -1.097 -3.440 -13.991 1.00 92.81 97 PHE A C 1
ATOM 735 O O . PHE A 1 97 ? -2.160 -3.394 -13.371 1.00 92.81 97 PHE A O 1
ATOM 742 N N . GLU A 1 98 ? -1.040 -3.412 -15.317 1.00 94.81 98 GLU A N 1
ATOM 743 C CA . GLU A 1 98 ? -2.230 -3.382 -16.164 1.00 94.81 98 GLU A CA 1
ATOM 744 C C . GLU A 1 98 ? -2.820 -4.789 -16.311 1.00 94.81 98 GLU A C 1
ATOM 746 O O . GLU A 1 98 ? -2.142 -5.717 -16.752 1.00 94.81 98 GLU A O 1
ATOM 751 N N . VAL A 1 99 ? -4.090 -4.944 -15.932 1.00 95.12 99 VAL A N 1
ATOM 752 C CA . VAL A 1 99 ? -4.824 -6.204 -16.080 1.00 95.12 99 VAL A CA 1
ATOM 753 C C . VAL A 1 99 ? -5.481 -6.234 -17.456 1.00 95.12 99 VAL A C 1
ATOM 755 O O . VAL A 1 99 ? -6.411 -5.475 -17.727 1.00 95.12 99 VAL A O 1
ATOM 758 N N . LEU A 1 100 ? -4.998 -7.127 -18.316 1.00 96.56 100 LEU A N 1
ATOM 759 C CA . LEU A 1 100 ? -5.561 -7.390 -19.638 1.00 96.56 100 LEU A CA 1
ATOM 760 C C . LEU A 1 100 ? -6.554 -8.568 -19.588 1.00 96.56 100 LEU A C 1
ATOM 762 O O . LEU A 1 100 ? -6.598 -9.334 -18.627 1.00 96.56 100 LEU A O 1
ATOM 766 N N . ASN A 1 101 ? -7.381 -8.719 -20.626 1.00 96.56 101 ASN A N 1
ATOM 767 C CA . ASN A 1 101 ? -8.449 -9.733 -20.653 1.00 96.56 101 ASN A CA 1
ATOM 768 C C . ASN A 1 101 ? -7.941 -11.182 -20.559 1.00 96.56 101 ASN A C 1
ATOM 770 O O . ASN A 1 101 ? -8.639 -12.056 -20.046 1.00 96.56 101 ASN A O 1
ATOM 774 N N . ASP A 1 102 ? -6.751 -11.458 -21.081 1.00 96.81 102 ASP A N 1
ATOM 775 C CA . ASP A 1 102 ? -6.100 -12.765 -20.987 1.00 96.81 102 ASP A CA 1
ATOM 776 C C . ASP A 1 102 ? -5.705 -13.104 -19.545 1.00 96.81 102 ASP A C 1
ATOM 778 O O . ASP A 1 102 ? -5.836 -14.255 -19.142 1.00 96.81 102 ASP A O 1
ATOM 782 N N . PHE A 1 103 ? -5.341 -12.106 -18.735 1.00 97.44 103 PHE A N 1
ATOM 783 C CA . PHE A 1 103 ? -5.011 -12.297 -17.322 1.00 97.44 103 PHE A CA 1
ATOM 784 C C . PHE A 1 103 ? -6.187 -12.836 -16.498 1.00 97.44 103 PHE A C 1
ATOM 786 O O . PHE A 1 103 ? -5.982 -13.591 -15.553 1.00 97.44 103 PHE A O 1
ATOM 793 N N . MET A 1 104 ? -7.428 -12.522 -16.882 1.00 95.31 104 MET A N 1
ATOM 794 C CA . MET A 1 104 ? -8.622 -13.086 -16.233 1.00 95.31 104 MET A CA 1
ATOM 795 C C . MET A 1 104 ? -8.757 -14.606 -16.439 1.00 95.31 104 MET A C 1
ATOM 797 O O . MET A 1 104 ? -9.555 -15.243 -15.754 1.00 95.31 104 MET A O 1
ATOM 801 N N . HIS A 1 105 ? -8.000 -15.172 -17.384 1.00 95.19 105 HIS A N 1
ATOM 802 C CA . HIS A 1 105 ? -7.977 -16.592 -17.738 1.00 95.19 105 HIS A CA 1
ATOM 803 C C . HIS A 1 105 ? -6.612 -17.249 -17.479 1.00 95.19 105 HIS A C 1
ATOM 805 O O . HIS A 1 105 ? -6.398 -18.372 -17.941 1.00 95.19 105 HIS A O 1
ATOM 811 N N . TYR A 1 106 ? -5.693 -16.538 -16.816 1.00 89.69 106 TYR A N 1
ATOM 812 C CA . TYR A 1 106 ? -4.385 -17.065 -16.432 1.00 89.69 106 TYR A CA 1
ATOM 813 C C . TYR A 1 106 ? -4.510 -18.244 -15.455 1.00 89.69 106 TYR A C 1
ATOM 815 O O 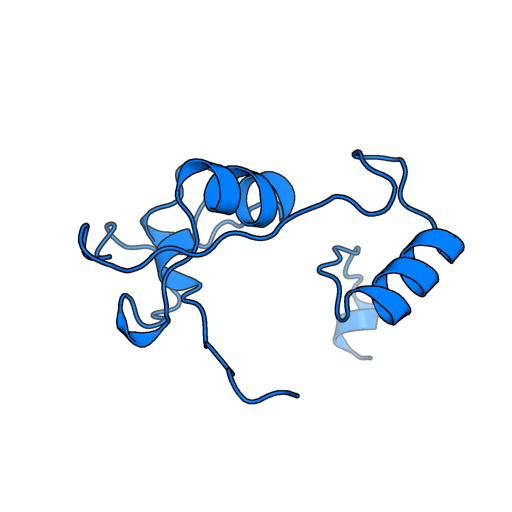. TYR A 1 106 ? -5.361 -18.173 -14.537 1.00 89.69 106 TYR A O 1
#

InterPro domains:
  IPR000668 Peptidase C1A, papain C-terminal [PF00112] (3-106)
  IPR038765 Papain-like cysteine peptidase superfamily [SSF54001] (2-106)

pLDDT: mean 88.76, std 9.94, range [44.94, 97.94]

Radius of gyration: 15.57 Å; chains: 1; bounding box: 36×28×41 Å

Sequence (106 aa):
NNTKQPVFSPQDIVECSEYSQGCEGGFPIPLGAKYAEDFGLVLESENPYKGNDGKCSTPTSAARYYSYQYVGGYYGACNEPLMKLALYENGPLAVGFEVLNDFMHY

Organism: Reishia clavigera (NCBI:txid272940)

Secondary structure (DSSP, 8-state):
-----PPB-HHHHHHH-TTS-GGG---HIIIIIIIHHHT-BPBTTTS---SS-------TTS--B-----TTSSTT---HHHHHHHHHHH----------TTGGG-

Foldseek 3Di:
DPPDDFAWAPVLCLAPQPQFPRLVGHDCCSRQPVCCVPPAIFGCVQPPDDNDYDHNDGDPPTDGHHDDADQCGDPPRDDDVSQVVCCVPPNDDDDDDDDDPVNVVD